Protein AF-A0A821P015-F1 (afdb_monomer_lite)

Structure (mmCIF, N/CA/C/O backbone):
data_AF-A0A821P015-F1
#
_entry.id   AF-A0A821P015-F1
#
loop_
_atom_site.group_PDB
_atom_site.id
_atom_site.type_symbol
_atom_site.label_atom_id
_atom_site.label_alt_id
_atom_site.label_comp_id
_atom_site.label_asym_id
_atom_site.label_entity_id
_atom_site.label_seq_id
_atom_site.pdbx_PDB_ins_code
_atom_site.Cartn_x
_atom_site.Cartn_y
_atom_site.Cartn_z
_atom_site.occupancy
_atom_site.B_iso_or_equiv
_atom_site.auth_seq_id
_atom_site.auth_comp_id
_atom_site.auth_asym_id
_atom_site.auth_atom_id
_atom_site.pdbx_PDB_model_num
ATOM 1 N N . MET A 1 1 ? -14.106 2.921 -7.217 1.00 56.47 1 MET A N 1
ATOM 2 C CA . MET A 1 1 ? -14.357 2.718 -5.774 1.00 56.47 1 MET A CA 1
ATOM 3 C C . MET A 1 1 ? -15.697 1.998 -5.587 1.00 56.47 1 MET A C 1
ATOM 5 O O . MET A 1 1 ? -16.546 2.485 -4.857 1.00 56.47 1 MET A O 1
ATOM 9 N N . ASN A 1 2 ? -15.921 0.866 -6.269 1.00 70.44 2 ASN A N 1
ATOM 10 C CA . ASN A 1 2 ? -17.276 0.295 -6.393 1.00 70.44 2 ASN A CA 1
ATOM 11 C C . ASN A 1 2 ? -17.369 -1.167 -5.916 1.00 70.44 2 ASN A C 1
ATOM 13 O O . ASN A 1 2 ? -18.422 -1.779 -6.062 1.00 70.44 2 ASN A O 1
ATOM 17 N N . THR A 1 3 ? -16.291 -1.739 -5.369 1.00 79.00 3 THR A N 1
ATOM 18 C CA . THR A 1 3 ? -16.308 -3.099 -4.807 1.00 79.00 3 THR A CA 1
ATOM 19 C C . THR A 1 3 ? -17.236 -3.140 -3.596 1.00 79.00 3 THR A C 1
ATOM 21 O O . THR A 1 3 ? -17.129 -2.269 -2.734 1.00 79.00 3 THR A O 1
ATOM 24 N N . ASP A 1 4 ? -18.144 -4.118 -3.543 1.00 76.12 4 ASP A N 1
ATOM 25 C CA . ASP A 1 4 ? -19.098 -4.348 -2.444 1.00 76.12 4 ASP A CA 1
ATOM 26 C C . ASP A 1 4 ? -19.849 -3.093 -1.960 1.00 76.12 4 ASP A C 1
ATOM 28 O O . ASP A 1 4 ? -19.990 -2.855 -0.764 1.00 76.12 4 ASP A O 1
ATOM 32 N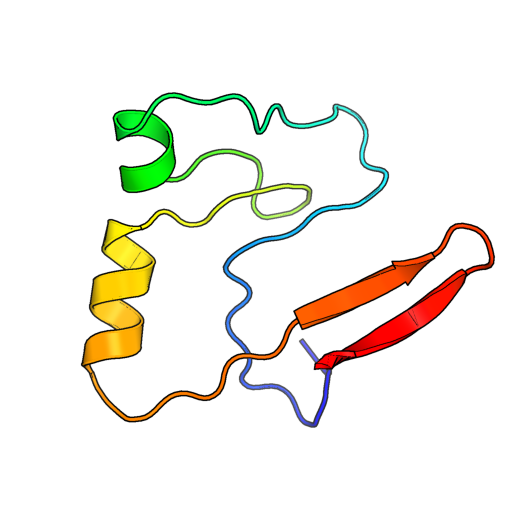 N . GLY A 1 5 ? -20.312 -2.250 -2.885 1.00 81.25 5 GLY A N 1
ATOM 33 C CA . GLY A 1 5 ? -21.032 -1.022 -2.524 1.00 81.25 5 GLY A CA 1
ATOM 34 C C . GLY A 1 5 ? -20.134 0.146 -2.090 1.00 81.25 5 GLY A C 1
ATOM 35 O O . GLY A 1 5 ? -20.649 1.208 -1.752 1.00 81.25 5 GLY A O 1
ATOM 36 N N . GLY A 1 6 ? -18.808 0.001 -2.172 1.00 86.75 6 GLY A N 1
ATOM 37 C CA . GLY A 1 6 ? -17.847 1.080 -1.939 1.00 86.75 6 GLY A CA 1
ATOM 38 C C . GLY A 1 6 ? -17.473 1.277 -0.467 1.00 86.75 6 GLY A C 1
ATOM 39 O O . GLY A 1 6 ? -17.579 0.365 0.344 1.00 86.75 6 GLY A O 1
ATOM 40 N N . GLY A 1 7 ? -16.945 2.459 -0.132 1.00 89.12 7 GLY A N 1
ATOM 41 C CA . GLY A 1 7 ? -16.507 2.797 1.234 1.00 89.12 7 GLY A CA 1
ATOM 42 C C . GLY A 1 7 ? -15.163 2.194 1.665 1.00 89.12 7 GLY A C 1
ATOM 43 O O . GLY A 1 7 ? -14.708 2.436 2.778 1.00 89.12 7 GLY A O 1
ATOM 44 N N . TRP A 1 8 ? -14.501 1.440 0.786 1.00 93.25 8 TRP A N 1
ATOM 45 C CA . TRP A 1 8 ? -13.200 0.838 1.062 1.00 93.25 8 TRP A CA 1
ATOM 46 C C . TRP A 1 8 ? -12.052 1.825 0.844 1.00 93.25 8 TRP A C 1
ATOM 48 O O . TRP A 1 8 ? -11.868 2.355 -0.255 1.00 93.25 8 TRP A O 1
ATOM 58 N N . THR A 1 9 ? -11.223 1.994 1.871 1.00 94.44 9 THR A N 1
ATOM 59 C CA . THR A 1 9 ? -9.925 2.666 1.756 1.00 94.44 9 THR A CA 1
ATOM 60 C C . THR A 1 9 ? -8.867 1.658 1.314 1.00 94.44 9 THR A C 1
ATOM 62 O O . THR A 1 9 ? -8.541 0.724 2.045 1.00 94.44 9 THR A O 1
ATOM 65 N N . VAL A 1 10 ? -8.301 1.851 0.122 1.00 95.69 10 VAL A N 1
ATOM 66 C CA . VAL A 1 10 ? -7.202 1.015 -0.387 1.00 95.69 10 VAL A CA 1
ATOM 67 C C . VAL A 1 10 ? -5.891 1.483 0.237 1.00 95.69 10 VAL A C 1
ATOM 69 O O . VAL A 1 10 ? -5.489 2.630 0.047 1.00 95.69 10 VAL A O 1
ATOM 72 N N . PHE A 1 11 ? -5.210 0.600 0.965 1.00 96.81 11 PHE A N 1
ATOM 73 C CA . PHE A 1 11 ? -3.943 0.922 1.634 1.00 96.81 11 PHE A CA 1
ATOM 74 C C . PHE A 1 11 ? -2.717 0.248 1.006 1.00 96.81 11 PHE A C 1
ATOM 76 O O . PHE A 1 11 ? -1.586 0.656 1.268 1.00 96.81 11 PHE A O 1
ATOM 83 N N . GLN A 1 12 ? -2.928 -0.776 0.184 1.00 97.75 12 GLN A N 1
ATOM 84 C CA . GLN A 1 12 ? -1.896 -1.435 -0.603 1.00 97.75 12 GLN A CA 1
ATOM 85 C C . GLN A 1 12 ? -2.471 -1.734 -1.980 1.00 97.75 12 GLN A C 1
ATOM 87 O O . GLN A 1 12 ? -3.632 -2.131 -2.092 1.00 97.75 12 GLN A O 1
ATOM 92 N N . LYS A 1 13 ? -1.658 -1.541 -3.021 1.00 97.00 13 LYS A N 1
ATOM 93 C CA . LYS A 1 13 ? -2.002 -1.982 -4.371 1.00 97.00 13 LYS A CA 1
ATOM 94 C C . LYS A 1 13 ? -0.787 -2.569 -5.082 1.00 97.00 13 LYS A C 1
ATOM 96 O O . LYS A 1 13 ? 0.285 -1.961 -5.090 1.00 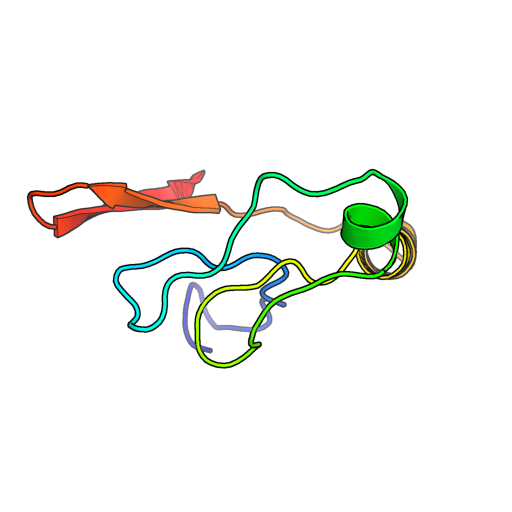97.00 13 LYS A O 1
ATOM 101 N N . ARG A 1 14 ? -0.974 -3.728 -5.718 1.00 96.50 14 ARG A N 1
ATOM 102 C CA . ARG A 1 14 ? -0.031 -4.372 -6.648 1.00 96.50 14 ARG A CA 1
ATOM 103 C C . ARG A 1 14 ? -0.730 -4.628 -7.975 1.00 96.50 14 ARG A C 1
ATOM 105 O O . ARG A 1 14 ? -1.945 -4.779 -8.020 1.00 96.50 14 ARG A O 1
ATOM 112 N N . GLY A 1 15 ? 0.041 -4.660 -9.049 1.00 93.81 15 GLY A N 1
ATOM 113 C CA . GLY A 1 15 ? -0.465 -4.969 -10.380 1.00 93.81 15 GLY A CA 1
ATOM 114 C C . GLY A 1 15 ? 0.620 -4.794 -11.428 1.00 93.81 15 GLY A C 1
ATOM 115 O O . GLY A 1 15 ? 1.730 -4.353 -11.111 1.00 93.81 15 GLY A O 1
ATOM 116 N N . ASP A 1 16 ? 0.293 -5.120 -12.674 1.00 92.31 16 ASP A N 1
ATOM 117 C CA . ASP A 1 16 ? 1.221 -4.965 -13.789 1.00 92.31 16 ASP A CA 1
ATOM 118 C C . ASP A 1 16 ? 1.239 -3.511 -14.280 1.00 92.31 16 ASP A C 1
ATOM 120 O O . ASP A 1 16 ? 0.589 -3.119 -15.246 1.00 92.31 16 ASP A O 1
ATOM 124 N N . TYR A 1 17 ? 1.951 -2.675 -13.527 1.00 93.69 17 TYR A N 1
ATOM 125 C CA . TYR A 1 17 ? 2.182 -1.270 -13.843 1.00 93.69 17 TYR A CA 1
ATOM 126 C C . TYR A 1 17 ? 3.634 -1.059 -14.265 1.00 93.69 17 TYR A C 1
ATOM 128 O O . TYR A 1 17 ? 4.545 -1.675 -13.710 1.00 93.69 17 TYR A O 1
ATOM 136 N N . THR A 1 18 ? 3.847 -0.134 -15.200 1.00 93.44 18 THR A N 1
ATOM 137 C CA . THR A 1 18 ? 5.180 0.324 -15.607 1.00 93.44 18 THR A CA 1
ATOM 138 C C . THR A 1 18 ? 5.318 1.823 -15.301 1.00 93.44 18 THR A C 1
ATOM 140 O O . THR A 1 18 ? 4.467 2.600 -15.742 1.00 93.44 18 THR A O 1
ATOM 143 N N . PRO A 1 19 ? 6.356 2.256 -14.558 1.00 91.94 19 PRO A N 1
ATOM 144 C CA . PRO A 1 19 ? 7.380 1.433 -13.906 1.00 91.94 19 PRO A CA 1
ATOM 145 C C . PRO A 1 19 ? 6.815 0.588 -12.750 1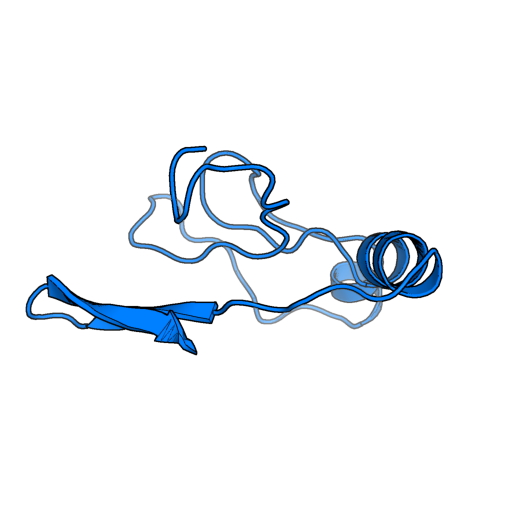.00 91.94 19 PRO A C 1
ATOM 147 O O . PRO A 1 19 ? 5.765 0.904 -12.182 1.00 91.94 19 PRO A O 1
ATOM 150 N N . ARG A 1 20 ? 7.529 -0.492 -12.409 1.00 93.81 20 ARG A N 1
ATOM 151 C CA . ARG A 1 20 ? 7.221 -1.303 -11.226 1.00 93.81 20 ARG A CA 1
ATOM 152 C C . ARG A 1 20 ? 7.757 -0.624 -9.970 1.00 93.81 20 ARG A C 1
ATOM 154 O O . ARG A 1 20 ? 8.841 -0.053 -10.001 1.00 93.81 20 ARG A O 1
ATOM 161 N N . GLU A 1 21 ? 7.000 -0.713 -8.882 1.00 96.25 21 GLU A N 1
ATOM 162 C CA . GLU A 1 21 ? 7.443 -0.234 -7.571 1.00 96.25 21 GLU A CA 1
ATOM 163 C C . GLU A 1 21 ? 8.225 -1.329 -6.833 1.00 96.25 21 GLU A C 1
ATOM 165 O O . GLU A 1 21 ? 7.881 -2.512 -6.927 1.00 96.25 21 GLU A O 1
ATOM 170 N N . ASP A 1 22 ? 9.253 -0.933 -6.081 1.00 96.44 22 ASP A N 1
ATOM 171 C CA . ASP A 1 22 ? 10.039 -1.847 -5.256 1.00 96.44 22 ASP A CA 1
ATOM 172 C C . ASP A 1 22 ? 9.432 -1.959 -3.852 1.00 96.44 22 ASP A C 1
ATOM 174 O O . ASP A 1 22 ? 9.257 -0.964 -3.151 1.00 96.44 22 ASP A O 1
ATOM 178 N N . PHE A 1 23 ? 9.125 -3.187 -3.434 1.00 97.69 23 PHE A N 1
ATOM 179 C CA . PHE A 1 23 ? 8.587 -3.496 -2.107 1.00 97.69 23 PHE A CA 1
ATOM 180 C C . PHE A 1 23 ? 9.653 -4.057 -1.154 1.00 97.69 23 PHE A C 1
ATOM 182 O O . PHE A 1 23 ? 9.363 -4.289 0.021 1.00 97.69 23 PHE A O 1
ATOM 189 N N . TYR A 1 24 ? 10.892 -4.253 -1.605 1.00 98.12 24 TYR A N 1
ATOM 190 C CA . TYR A 1 24 ? 12.010 -4.598 -0.733 1.00 98.12 24 TYR A CA 1
ATOM 191 C C . TYR A 1 24 ? 12.579 -3.331 -0.082 1.00 98.12 24 TYR A C 1
ATOM 193 O O . TYR A 1 24 ? 13.590 -2.771 -0.493 1.00 98.12 24 TYR A O 1
ATOM 201 N N . ARG A 1 25 ? 11.865 -2.845 0.935 1.00 98.00 25 ARG A N 1
ATOM 202 C CA . ARG A 1 25 ? 12.119 -1.556 1.587 1.00 98.00 25 ARG A CA 1
ATOM 203 C C . ARG A 1 25 ? 12.469 -1.708 3.062 1.00 98.00 25 ARG A C 1
ATOM 205 O O . ARG A 1 25 ? 12.154 -2.708 3.706 1.00 98.00 25 ARG A O 1
ATOM 212 N N . THR A 1 26 ? 13.089 -0.674 3.614 1.00 98.69 26 THR A N 1
ATOM 213 C CA . THR A 1 26 ? 13.419 -0.589 5.040 1.00 98.69 26 THR A CA 1
ATOM 214 C C . THR A 1 26 ? 12.173 -0.413 5.914 1.00 98.69 26 THR A C 1
ATOM 216 O O . THR A 1 26 ? 11.109 0.013 5.459 1.00 98.69 26 THR A O 1
ATOM 219 N N . TRP A 1 27 ? 12.318 -0.658 7.220 1.00 98.56 27 TRP A N 1
ATOM 220 C CA . TRP A 1 27 ? 11.258 -0.388 8.198 1.00 98.56 27 TRP A CA 1
ATOM 221 C C . TRP A 1 27 ? 10.748 1.058 8.144 1.00 98.56 27 TRP A C 1
ATOM 223 O O . TRP A 1 27 ? 9.543 1.293 8.211 1.00 98.56 27 TRP A O 1
ATOM 233 N N . LEU A 1 28 ? 11.652 2.035 8.011 1.00 98.75 28 LEU A N 1
ATOM 234 C CA . LEU A 1 28 ? 11.280 3.449 7.993 1.00 98.75 28 LEU A CA 1
ATOM 235 C C . LEU A 1 28 ? 10.420 3.799 6.769 1.00 98.75 28 LEU A C 1
ATOM 237 O O . LEU A 1 28 ? 9.480 4.585 6.888 1.00 98.75 28 LEU A O 1
ATOM 241 N N . GLU A 1 29 ? 10.712 3.200 5.616 1.00 98.69 29 GLU A N 1
ATOM 242 C CA . GLU A 1 29 ? 9.908 3.354 4.401 1.00 98.69 29 GLU A CA 1
ATOM 243 C C . GLU A 1 29 ? 8.537 2.694 4.559 1.00 98.69 29 GLU A C 1
ATOM 245 O O . GLU A 1 29 ? 7.526 3.329 4.277 1.00 98.69 29 GLU A O 1
ATOM 250 N N . TYR A 1 30 ? 8.458 1.479 5.108 1.00 98.69 30 TYR A N 1
ATOM 251 C CA . TYR A 1 30 ? 7.169 0.844 5.414 1.00 98.69 30 TYR A CA 1
ATOM 252 C C . TYR A 1 30 ? 6.343 1.633 6.435 1.00 98.69 30 TYR A C 1
ATOM 254 O O . TYR A 1 30 ? 5.120 1.723 6.316 1.00 98.69 30 TYR A O 1
ATOM 262 N N . LYS A 1 31 ? 6.997 2.251 7.422 1.00 98.50 31 LYS A N 1
ATOM 263 C CA . LYS A 1 31 ? 6.352 3.129 8.400 1.00 98.50 31 LYS A CA 1
ATOM 264 C C . LYS A 1 31 ? 5.729 4.357 7.729 1.00 98.50 31 LYS A C 1
ATOM 266 O O . LYS A 1 31 ? 4.562 4.659 7.979 1.00 98.50 31 LYS A O 1
ATOM 271 N N . ARG A 1 32 ? 6.486 5.031 6.854 1.00 98.38 32 ARG A N 1
ATOM 272 C CA . ARG A 1 32 ? 6.070 6.262 6.156 1.00 98.38 32 ARG A CA 1
ATOM 273 C C . ARG A 1 32 ? 5.184 6.027 4.933 1.00 98.38 32 ARG A C 1
ATOM 275 O O . ARG A 1 32 ? 4.472 6.953 4.551 1.00 98.38 32 ARG A O 1
ATOM 282 N N . GLY A 1 33 ? 5.212 4.836 4.349 1.00 98.44 33 GLY A N 1
ATOM 283 C CA . GLY A 1 33 ? 4.607 4.542 3.053 1.00 98.44 33 GLY A CA 1
ATOM 284 C C . GLY A 1 33 ? 5.518 4.901 1.877 1.00 98.44 33 GLY A C 1
ATOM 285 O O . GLY A 1 33 ? 6.444 5.703 2.008 1.00 98.44 33 GLY A O 1
ATOM 286 N N . PHE A 1 34 ? 5.251 4.285 0.729 1.00 98.50 34 PHE A N 1
ATOM 287 C CA . PHE A 1 34 ? 6.002 4.467 -0.513 1.00 98.50 34 PHE A CA 1
ATOM 288 C C . PHE A 1 34 ? 5.151 4.097 -1.735 1.00 98.50 34 PHE A C 1
ATOM 290 O O . PHE A 1 34 ? 4.091 3.478 -1.611 1.00 98.50 34 PHE A O 1
ATOM 297 N N . GLY A 1 35 ? 5.645 4.460 -2.916 1.00 97.44 35 GLY A N 1
ATOM 298 C CA . GLY A 1 35 ? 5.014 4.185 -4.201 1.00 97.44 35 GLY A CA 1
ATOM 299 C C . GLY A 1 35 ? 4.058 5.266 -4.691 1.00 97.44 35 GLY 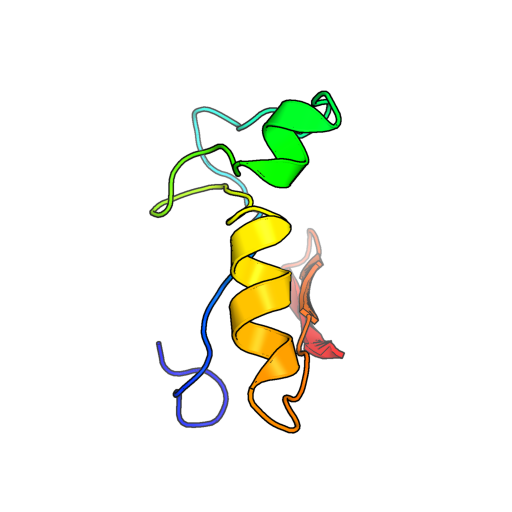A C 1
ATOM 300 O O . GLY A 1 35 ? 4.019 6.385 -4.180 1.00 97.44 35 GLY A O 1
ATOM 301 N N . ASP A 1 36 ? 3.299 4.915 -5.721 1.00 96.50 36 ASP A N 1
ATOM 302 C CA . ASP A 1 36 ? 2.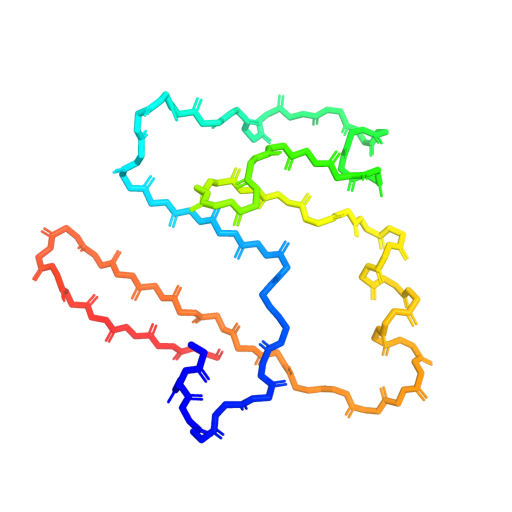395 5.794 -6.456 1.00 96.50 36 ASP A CA 1
ATOM 303 C C . ASP A 1 36 ? 0.944 5.357 -6.218 1.00 96.50 36 ASP A C 1
ATOM 305 O O . ASP A 1 36 ? 0.540 4.252 -6.596 1.00 96.50 36 ASP A O 1
ATOM 309 N N . LEU A 1 37 ? 0.146 6.243 -5.612 1.00 94.50 37 LEU A N 1
ATOM 310 C CA . LEU A 1 37 ? -1.259 5.998 -5.262 1.00 94.50 37 LEU A CA 1
ATOM 311 C C . LEU A 1 37 ? -2.140 5.646 -6.473 1.00 94.50 37 LEU A C 1
ATOM 313 O O . LEU A 1 37 ? -3.187 5.019 -6.309 1.00 94.50 37 LEU A O 1
ATOM 317 N N . GLN A 1 38 ? -1.734 6.022 -7.689 1.00 93.50 38 GLN A N 1
ATOM 318 C CA . GLN A 1 38 ? -2.453 5.664 -8.913 1.00 93.50 38 GLN A CA 1
ATOM 319 C C . GLN A 1 38 ? -2.058 4.274 -9.441 1.00 93.50 38 GLN A C 1
ATOM 321 O O . GLN A 1 38 ? -2.828 3.645 -10.175 1.00 93.50 38 GLN A O 1
ATOM 326 N N . ARG A 1 39 ? -0.896 3.751 -9.031 1.00 95.00 39 ARG A N 1
ATOM 327 C CA . ARG A 1 39 ? -0.297 2.503 -9.527 1.00 95.00 39 ARG A CA 1
ATOM 328 C C . ARG A 1 39 ? -0.091 1.494 -8.398 1.00 95.00 39 ARG A C 1
ATOM 330 O O . ARG A 1 39 ? -1.044 0.817 -8.019 1.00 95.00 39 ARG A O 1
ATOM 337 N N . GLN A 1 40 ? 1.140 1.378 -7.901 1.00 97.62 40 GLN A N 1
ATOM 338 C CA . GLN A 1 40 ? 1.548 0.449 -6.854 1.00 97.62 40 GLN A CA 1
ATOM 339 C C . GLN A 1 40 ? 2.053 1.237 -5.660 1.00 97.62 40 GLN A C 1
ATOM 341 O O . GLN A 1 40 ? 2.920 2.094 -5.820 1.00 97.62 40 GLN A O 1
ATOM 346 N N . PHE A 1 41 ? 1.532 0.937 -4.475 1.00 98.06 41 PHE A N 1
ATOM 347 C CA . PHE A 1 41 ? 1.904 1.665 -3.270 1.00 98.06 41 PHE A CA 1
ATOM 348 C C . PHE A 1 41 ? 1.672 0.857 -1.998 1.00 98.06 41 PHE A C 1
ATOM 350 O O . PHE A 1 41 ? 0.922 -0.125 -1.977 1.00 98.06 41 PHE A O 1
ATOM 357 N N . TRP A 1 42 ? 2.293 1.347 -0.930 1.00 98.50 42 TRP A N 1
ATOM 358 C CA . TRP A 1 42 ? 2.002 1.035 0.460 1.00 98.50 42 TRP A CA 1
ATOM 359 C C . TRP A 1 42 ? 1.713 2.340 1.205 1.00 98.50 42 TRP A C 1
ATOM 361 O O . TRP A 1 42 ? 2.554 3.236 1.238 1.00 98.50 42 TRP A O 1
ATOM 371 N N . LEU A 1 43 ? 0.533 2.467 1.813 1.00 98.19 43 LEU A N 1
ATOM 372 C CA . LEU A 1 43 ? 0.077 3.719 2.433 1.00 98.19 43 LEU A CA 1
ATOM 373 C C . LEU A 1 43 ? 0.925 4.145 3.647 1.00 98.19 43 LEU A C 1
ATOM 375 O O . LEU A 1 43 ? 1.033 5.337 3.952 1.00 98.19 43 LEU A O 1
ATOM 379 N N . GLY A 1 44 ? 1.530 3.175 4.332 1.00 98.56 44 GLY A N 1
ATOM 380 C CA . GLY A 1 44 ? 2.366 3.388 5.508 1.00 98.56 44 GLY A CA 1
ATOM 381 C C . GLY A 1 44 ? 1.731 2.882 6.800 1.00 98.56 44 GLY A C 1
ATOM 382 O O . GLY A 1 44 ? 0.542 3.090 7.052 1.00 98.56 44 GLY A O 1
ATOM 383 N N . ASN A 1 45 ? 2.545 2.245 7.640 1.00 98.56 45 ASN A N 1
ATOM 384 C CA . ASN A 1 45 ? 2.080 1.598 8.869 1.00 98.56 45 ASN A CA 1
ATOM 385 C C . ASN A 1 45 ? 1.519 2.598 9.889 1.00 98.56 45 ASN A C 1
ATOM 387 O O . ASN A 1 45 ? 0.549 2.277 10.567 1.00 98.56 45 ASN A O 1
ATOM 391 N N . ASP A 1 46 ? 2.078 3.811 9.979 1.00 98.19 46 ASP A N 1
ATOM 392 C CA . ASP A 1 46 ? 1.564 4.831 10.908 1.00 98.19 46 ASP A CA 1
ATOM 393 C C . ASP A 1 46 ? 0.134 5.240 10.541 1.00 98.19 46 ASP A C 1
ATOM 395 O O . ASP A 1 46 ? -0.735 5.3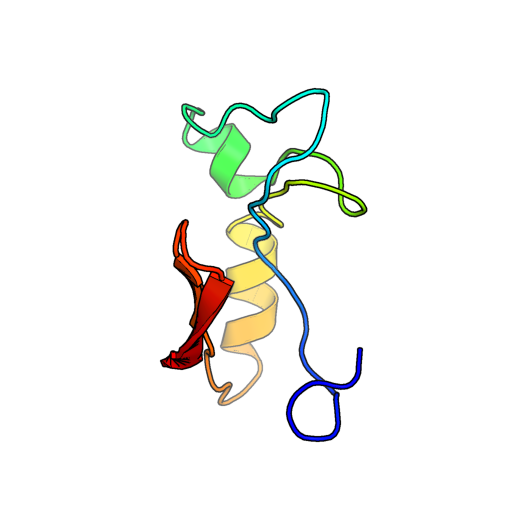25 11.406 1.00 98.19 46 ASP A O 1
ATOM 399 N N . ARG A 1 47 ? -0.130 5.439 9.242 1.00 97.00 47 ARG A N 1
ATOM 400 C CA . ARG A 1 47 ? -1.471 5.785 8.752 1.00 97.00 47 ARG A CA 1
ATOM 401 C C . ARG A 1 47 ? -2.444 4.639 8.973 1.00 97.00 47 ARG A C 1
ATOM 403 O O . ARG A 1 47 ? -3.545 4.877 9.452 1.00 97.00 47 ARG A O 1
ATOM 410 N N . LEU A 1 48 ? -2.023 3.411 8.669 1.00 96.94 48 LEU A N 1
ATOM 411 C CA . LEU A 1 48 ? -2.822 2.213 8.919 1.00 96.94 48 LEU A CA 1
ATOM 412 C C . LEU A 1 48 ? -3.205 2.092 10.390 1.00 96.94 48 LEU A C 1
ATOM 414 O O . LEU A 1 48 ? -4.387 1.989 10.685 1.00 96.94 48 LEU A O 1
ATOM 418 N N . SER A 1 49 ? -2.231 2.206 11.294 1.00 97.19 49 SER A N 1
ATOM 419 C CA . SER A 1 49 ? -2.460 2.147 12.738 1.00 97.19 49 SER A CA 1
ATOM 420 C C . SER A 1 49 ? -3.447 3.218 13.207 1.00 97.19 49 SER A C 1
ATOM 422 O O . SER A 1 49 ? -4.382 2.914 13.942 1.00 97.19 49 SER A O 1
ATOM 424 N N . ILE A 1 50 ? -3.296 4.467 12.753 1.00 96.12 50 ILE A N 1
ATOM 425 C CA . ILE A 1 50 ? -4.221 5.547 13.123 1.00 96.12 50 ILE A CA 1
ATOM 426 C C . ILE A 1 50 ? -5.639 5.252 12.624 1.00 96.12 50 ILE A C 1
ATOM 428 O O . ILE A 1 50 ? -6.583 5.453 13.378 1.00 96.12 50 ILE A O 1
ATOM 432 N N . MET A 1 51 ? -5.799 4.780 11.385 1.00 94.38 51 MET A N 1
ATOM 433 C CA . MET A 1 51 ? -7.120 4.496 10.817 1.00 94.38 51 MET A CA 1
ATOM 434 C C . MET A 1 51 ? -7.790 3.312 11.513 1.00 94.38 51 MET A C 1
ATOM 436 O O . MET A 1 51 ? -8.942 3.417 11.916 1.00 94.38 51 MET A O 1
ATOM 440 N N . THR A 1 52 ? -7.078 2.197 11.687 1.00 95.62 52 THR A N 1
ATOM 441 C CA . THR A 1 52 ? -7.678 0.949 12.179 1.00 95.62 52 THR A CA 1
ATOM 442 C C . THR A 1 52 ? -7.918 0.939 13.684 1.00 95.62 52 THR A C 1
ATOM 444 O O . THR A 1 52 ? -8.657 0.088 14.156 1.00 95.62 52 THR A O 1
ATOM 447 N N . ASN A 1 53 ? -7.305 1.854 14.443 1.00 95.56 53 ASN A N 1
ATOM 448 C CA . ASN A 1 53 ? -7.501 1.961 15.894 1.00 95.56 53 ASN A CA 1
ATOM 449 C C . ASN A 1 53 ? -8.661 2.887 16.298 1.00 95.56 53 ASN A C 1
ATOM 451 O O . ASN A 1 53 ? -8.891 3.084 17.488 1.00 95.56 53 ASN A O 1
ATOM 455 N N . GLN A 1 54 ? -9.370 3.488 15.339 1.00 94.88 54 GLN A N 1
ATOM 456 C CA . GLN A 1 54 ? -10.487 4.395 15.633 1.00 94.88 54 GLN A CA 1
ATOM 457 C C . GLN A 1 54 ? -11.801 3.662 15.920 1.00 94.88 54 GLN A C 1
ATOM 459 O O . GLN A 1 54 ? -12.635 4.192 16.646 1.00 94.88 54 GLN A O 1
ATOM 464 N N . ASP A 1 55 ? -11.988 2.476 15.341 1.00 94.69 55 ASP A N 1
ATOM 465 C CA . ASP A 1 55 ? -13.193 1.657 15.473 1.00 94.69 55 ASP A CA 1
ATOM 466 C C . ASP A 1 55 ? -12.904 0.225 14.979 1.00 94.69 55 ASP A C 1
ATOM 468 O O . ASP A 1 55 ? -11.776 -0.117 14.621 1.00 94.69 55 ASP A O 1
ATOM 472 N N . SER A 1 56 ? -13.926 -0.622 14.925 1.00 94.50 56 SER A N 1
ATOM 473 C CA . SER A 1 56 ? -13.874 -1.946 14.321 1.00 94.50 56 SER A CA 1
ATOM 474 C C . SER A 1 56 ? -13.949 -1.851 12.798 1.00 94.50 56 SER A C 1
ATOM 476 O O . SER A 1 56 ? -14.992 -1.544 12.222 1.00 94.50 56 SER A O 1
ATOM 478 N N . TYR A 1 57 ? -12.849 -2.187 12.130 1.00 93.88 57 TYR A N 1
ATOM 479 C CA . TYR A 1 57 ? -12.775 -2.258 10.672 1.00 93.88 57 TYR A CA 1
ATOM 480 C C . TYR A 1 57 ? -12.728 -3.705 10.186 1.00 93.88 57 TYR A C 1
ATOM 482 O O . TYR A 1 57 ? -12.245 -4.604 10.873 1.00 93.88 57 TYR A O 1
ATOM 490 N N . ARG A 1 58 ? -13.196 -3.924 8.955 1.00 93.69 58 ARG A N 1
ATOM 491 C CA . ARG A 1 58 ? -12.984 -5.178 8.227 1.00 93.69 58 ARG A CA 1
ATOM 492 C C . ARG A 1 58 ? -11.837 -5.000 7.244 1.00 93.69 58 ARG A C 1
ATOM 494 O O . ARG A 1 58 ? -11.721 -3.955 6.609 1.00 93.69 58 ARG A O 1
ATOM 501 N N . LEU A 1 59 ? -11.016 -6.034 7.119 1.00 95.00 59 LEU A N 1
ATOM 502 C CA . LEU A 1 59 ? -9.999 -6.141 6.083 1.00 95.00 59 LEU A CA 1
ATOM 503 C C . LEU A 1 59 ? -10.560 -6.983 4.940 1.00 95.00 59 LEU A C 1
ATOM 505 O O . LEU A 1 59 ? -11.242 -7.971 5.189 1.00 95.00 59 LEU A O 1
ATOM 509 N N . ARG A 1 60 ? -10.246 -6.582 3.710 1.00 95.44 60 ARG A N 1
ATOM 510 C CA . ARG A 1 60 ? -10.471 -7.373 2.506 1.00 95.44 60 ARG A CA 1
ATOM 511 C C . ARG A 1 60 ? -9.190 -7.394 1.683 1.00 95.44 60 ARG A C 1
ATOM 513 O O . ARG A 1 60 ? -8.564 -6.346 1.509 1.00 95.44 60 ARG A O 1
ATOM 520 N N . VAL A 1 61 ? -8.808 -8.562 1.177 1.00 96.38 61 VAL A N 1
ATOM 521 C CA . VAL A 1 61 ? -7.655 -8.733 0.282 1.00 96.38 61 VAL A CA 1
ATOM 522 C C . VAL A 1 61 ? -8.127 -9.342 -1.027 1.00 96.38 61 VAL A C 1
ATOM 524 O O . VAL A 1 61 ? -8.481 -10.512 -1.059 1.00 96.38 61 VAL A O 1
ATOM 527 N N . ASP A 1 62 ? -8.106 -8.559 -2.103 1.00 96.38 62 ASP A N 1
ATOM 528 C CA . ASP A 1 62 ? -8.403 -9.019 -3.461 1.00 96.38 62 ASP A CA 1
ATOM 529 C C . ASP A 1 62 ? -7.117 -9.470 -4.178 1.00 96.38 62 ASP A C 1
ATOM 531 O O . ASP A 1 62 ? -6.120 -8.744 -4.194 1.00 96.38 62 ASP A O 1
ATOM 535 N N . LEU A 1 63 ? -7.148 -10.652 -4.798 1.00 96.31 63 LEU A N 1
ATOM 536 C CA . LEU A 1 63 ? -6.063 -11.215 -5.605 1.00 96.31 63 LEU A CA 1
ATOM 537 C C . LEU A 1 63 ? -6.582 -11.629 -6.987 1.00 96.31 63 LEU A C 1
ATOM 539 O O . LEU A 1 63 ? -7.719 -12.081 -7.121 1.00 96.31 63 LEU A O 1
ATOM 543 N N . GLU A 1 64 ? -5.723 -11.499 -7.994 1.00 96.44 64 GLU A N 1
ATOM 544 C CA . GLU A 1 64 ? -5.936 -11.961 -9.368 1.00 96.44 64 GLU A CA 1
ATOM 545 C C . GLU A 1 64 ? -4.749 -12.850 -9.770 1.00 96.44 64 GLU A C 1
ATOM 547 O O . GLU A 1 64 ? -3.601 -12.480 -9.505 1.00 96.44 64 GLU A O 1
ATOM 552 N N . ASP A 1 65 ? -5.013 -14.024 -10.349 1.00 94.50 65 ASP A N 1
ATOM 553 C CA . ASP A 1 65 ? -3.971 -14.895 -10.905 1.00 94.50 65 ASP A CA 1
ATOM 554 C C . ASP A 1 65 ? -3.650 -14.569 -12.377 1.00 94.50 65 ASP A C 1
ATOM 556 O O . ASP A 1 65 ? -4.238 -13.677 -12.987 1.00 94.50 65 ASP A O 1
ATOM 560 N N . PHE A 1 66 ? -2.680 -15.279 -12.960 1.00 94.38 66 PHE A N 1
ATOM 561 C CA . PHE A 1 66 ? -2.247 -15.047 -14.345 1.00 94.38 66 PHE A CA 1
ATOM 562 C C . PHE A 1 66 ? -3.281 -15.474 -15.401 1.00 94.38 66 PHE A C 1
ATOM 564 O O . PHE A 1 66 ? -3.175 -15.042 -16.547 1.00 94.38 66 PHE A O 1
ATOM 571 N N . ASP A 1 67 ? -4.290 -16.255 -15.008 1.00 96.62 67 ASP A N 1
ATOM 572 C CA . ASP A 1 67 ? -5.430 -16.660 -15.837 1.00 96.62 67 ASP A CA 1
ATOM 573 C C . ASP A 1 67 ? -6.662 -15.763 -15.577 1.00 96.62 67 ASP A C 1
ATOM 575 O O . ASP A 1 67 ? -7.806 -16.126 -15.879 1.00 96.62 67 ASP A O 1
ATOM 579 N N . ALA A 1 68 ? -6.424 -14.574 -15.005 1.00 94.19 68 ALA A N 1
ATOM 580 C CA . ALA A 1 68 ? -7.402 -13.544 -14.666 1.00 94.19 68 ALA A CA 1
ATOM 581 C C . ALA A 1 68 ? -8.497 -13.982 -13.669 1.00 94.19 68 ALA A C 1
ATOM 583 O O . ALA A 1 68 ? -9.545 -13.330 -13.569 1.00 94.19 68 ALA A O 1
ATOM 584 N N . GLN A 1 69 ? -8.282 -15.057 -12.901 1.00 97.00 69 GLN A N 1
ATOM 585 C CA . GLN A 1 69 ? -9.215 -15.477 -11.855 1.00 97.00 69 GLN A CA 1
ATOM 586 C C . GLN A 1 69 ? -9.062 -14.598 -10.619 1.00 97.00 69 GLN A C 1
ATOM 588 O O . GLN A 1 69 ? -7.972 -14.452 -10.067 1.00 97.00 69 GLN A O 1
ATOM 593 N N . LYS A 1 70 ? -10.187 -14.055 -10.142 1.00 95.06 70 LYS A N 1
ATOM 594 C CA . LYS A 1 70 ? -10.242 -13.153 -8.985 1.00 95.06 70 LYS A CA 1
ATOM 595 C C . LYS A 1 70 ? -10.813 -13.840 -7.759 1.00 95.06 70 LYS A C 1
ATOM 597 O O . LYS A 1 70 ? -11.847 -14.503 -7.842 1.00 95.06 70 LYS A O 1
ATOM 602 N N . ARG A 1 71 ? -10.181 -13.632 -6.606 1.00 95.81 71 ARG A N 1
ATOM 603 C CA . ARG A 1 71 ? -10.675 -14.080 -5.294 1.00 95.81 71 ARG A CA 1
ATOM 604 C C . ARG A 1 71 ? -10.416 -13.015 -4.238 1.00 95.81 71 ARG A C 1
ATOM 606 O O . ARG A 1 71 ? -9.520 -12.192 -4.402 1.00 95.81 71 ARG A O 1
ATOM 613 N N . PHE A 1 72 ? -11.185 -13.059 -3.156 1.00 95.25 72 PHE A N 1
ATOM 614 C CA . PHE A 1 72 ? -10.970 -12.201 -1.999 1.00 95.25 72 PHE A CA 1
ATOM 615 C C . PHE A 1 72 ? -11.074 -12.982 -0.689 1.00 95.25 72 PHE A C 1
ATOM 617 O O . PHE A 1 72 ? -11.695 -14.047 -0.656 1.00 95.25 72 PHE A O 1
ATOM 624 N N . ALA A 1 73 ? -10.459 -12.444 0.362 1.00 93.06 73 ALA A N 1
ATOM 625 C CA . ALA A 1 73 ? -10.555 -12.910 1.745 1.00 93.06 73 ALA A CA 1
ATOM 626 C C . ALA A 1 73 ? -10.863 -11.735 2.673 1.00 93.06 73 ALA A C 1
ATOM 628 O O . ALA A 1 73 ? -10.377 -10.621 2.360 1.00 93.06 73 ALA A O 1
#

Sequence (73 aa):
MNTDGGGWTVFQKRGDYTPREDFYRTWLEYKRGFGDLQRQFWLGNDRLSIMTNQDSYRLRVDLEDFDAQKRFA

InterPro domains:
  IPR002181 Fibrinogen, alpha/beta/gamma chain, C-terminal globular domain [PF00147] (1-73)
  IPR002181 Fibrinogen, alpha/beta/gamma chain, C-terminal globular domain [PS51406] (1-73)
  IPR014716 Fibrinogen, alpha/beta/gamma chain, C-terminal globular, subdomain 1 [G3DSA:3.90.215.10] (1-73)
  IPR036056 Fibrinogen-like, C-terminal [SSF56496] (1-73)
  IPR050373 Fibrinogen C-terminal domain-containing protein [PTHR19143] (1-73)

Organism: NCBI:txid392032

Secondary structure (DSSP, 8-state):
--GGGS-----EE--S-SSPPP----HHHHHH-EE-TTSSEE--HHHHHHHHTSS------EEE-TT--EEE-

pLDDT: mean 94.3, std 6.69, range [56.47, 98.75]

Foldseek 3Di:
DCPPNDPDDDQFDADPDPPHDDPPDDLVCQQCKDDDPVHGIGNHPVVVCVVCVPDPDDDKDWDADPVRDIDMD

Radius of gyration: 13.58 Å; chains: 1; bounding box: 34×23×32 Å